Protein AF-A0A2X3K2P1-F1 (afdb_monomer_lite)

Foldseek 3Di:
DDEDDDPDLVVVVPPPDDQAADEDEDADDDPVCLQPDQDDPQLVVVLLVSVVVVLVVCVVSVNDSQSYEYEPHQQRSDDLVSNVSCLVCVLVVCVSVHAYEYEDELDPNQCVVVVDHSVPSHVVLLVSLLSNVLSPHAEYEYPPQVSNVVSVVVLCVVLVPDPHSHDDDDDDHDDDDDHHYD

InterPro domains:
  IPR000489 Pterin-binding domain [PF00809] (19-143)
  IPR000489 Pterin-binding domain [PS50972] (1-153)
  IPR006390 Dihydropteroate synthase domain [TIGR01496] (15-157)
  IPR011005 Dihydropteroate synthase-like superfamily [G3DSA:3.20.20.20] (2-168)
  IPR011005 Dihydropteroate synthase-like superfamily [SSF51717] (17-160)
  IPR045031 Dihydropteroate synthase-like [PTHR20941] (20-159)

Secondary structure (DSSP, 8-state):
---SSPP-HHHHHHT------EEEE--SS-TTTTTS----SSHHHHHHHHHHHHHHHHHHHT--GGGEEEE--TTSS--HHHHHHHHHTGGGGGGG-S-BEE--TT-HHHHHHHT--GGG-HHHHHHHHHHHHHTT-SEE--S-HHHHHHHHHHHHHHHHTSSSSSSSS----------EE-

Radius of gyration: 16.68 Å; chains: 1; bounding box: 38×37×48 Å

Sequence (182 aa):
MISAPFPNLALWRRLQKPVLPVCLMHMQGNPKTMQEAPKYDDVFAEVNRYFIEQIARCEQAGIAKEKLLLDPGFGFGKNLSHNYSLLARLAEFHHFNLPLLVGMSRKSMIGQLLNVVPSERLSGSLACAVIAAMQGAHIIRVHDVKETVEAMRVVEATLSAKENKRYGVIVNISVPMGFVVV

Organism: Escherichia coli (NCBI:txid562)

Structure (mmCIF, N/CA/C/O backbone):
data_AF-A0A2X3K2P1-F1
#
_entry.id   AF-A0A2X3K2P1-F1
#
loop_
_atom_site.group_PDB
_atom_site.id
_atom_site.type_symbol
_atom_site.label_atom_id
_atom_site.label_alt_id
_atom_site.label_comp_id
_atom_site.label_asym_id
_atom_site.label_entity_id
_atom_site.label_seq_id
_atom_site.pdbx_PDB_ins_code
_atom_site.Cartn_x
_atom_site.Cartn_y
_atom_site.Cartn_z
_atom_site.occupancy
_atom_site.B_iso_or_equiv
_atom_site.auth_seq_id
_atom_site.auth_comp_id
_atom_site.auth_asym_id
_atom_site.auth_atom_id
_atom_site.pdbx_PDB_model_num
ATOM 1 N N . MET A 1 1 ? 6.770 5.992 13.695 1.00 41.97 1 MET A N 1
ATOM 2 C CA . MET A 1 1 ? 5.851 4.877 13.383 1.00 41.97 1 MET A CA 1
ATOM 3 C C . MET A 1 1 ? 6.594 3.577 13.653 1.00 41.97 1 MET A C 1
ATOM 5 O O . MET A 1 1 ? 7.683 3.419 13.121 1.00 41.97 1 MET A O 1
ATOM 9 N N . ILE A 1 2 ? 6.103 2.713 14.544 1.00 37.66 2 ILE A N 1
ATOM 10 C CA . ILE A 1 2 ? 6.775 1.436 14.847 1.00 37.66 2 ILE A CA 1
ATOM 11 C C . ILE A 1 2 ? 6.279 0.396 13.829 1.00 37.66 2 ILE A C 1
ATOM 13 O O . ILE A 1 2 ? 5.095 0.083 13.833 1.00 37.66 2 ILE A O 1
ATOM 17 N N . SER A 1 3 ? 7.161 -0.095 12.950 1.00 39.09 3 SER A N 1
ATOM 18 C CA . SER A 1 3 ? 6.886 -1.157 11.964 1.00 39.09 3 SER A CA 1
ATOM 19 C C . SER A 1 3 ? 7.713 -2.408 12.297 1.00 39.09 3 SER A C 1
ATOM 21 O O . SER A 1 3 ? 8.842 -2.560 11.831 1.00 39.09 3 SER A O 1
ATOM 23 N N . ALA A 1 4 ? 7.204 -3.281 13.160 1.00 39.50 4 ALA A N 1
ATOM 24 C CA . ALA A 1 4 ? 7.829 -4.562 13.506 1.00 39.50 4 ALA A CA 1
ATOM 25 C C . ALA A 1 4 ? 6.761 -5.502 14.095 1.00 39.50 4 ALA A C 1
ATOM 27 O O . ALA A 1 4 ? 5.757 -4.991 14.601 1.00 39.50 4 ALA A O 1
ATOM 28 N N . PRO A 1 5 ? 6.942 -6.841 14.073 1.00 45.19 5 PRO A N 1
ATOM 29 C CA . PRO A 1 5 ? 6.095 -7.725 14.870 1.00 45.19 5 PRO A CA 1
ATOM 30 C C . PRO A 1 5 ? 6.120 -7.223 16.318 1.00 45.19 5 PRO A C 1
ATOM 32 O O . PRO A 1 5 ? 7.192 -7.071 16.907 1.00 45.19 5 PRO A O 1
ATOM 35 N N . PHE A 1 6 ? 4.946 -6.858 16.838 1.00 48.69 6 PHE A N 1
ATOM 36 C CA . PHE A 1 6 ? 4.807 -6.114 18.090 1.00 48.69 6 PHE A CA 1
ATOM 37 C C . PHE A 1 6 ? 5.612 -6.765 19.226 1.00 48.69 6 PHE A C 1
ATOM 39 O O . PHE A 1 6 ? 5.327 -7.918 19.572 1.00 48.69 6 PHE A O 1
ATOM 46 N N . PRO A 1 7 ? 6.589 -6.066 19.839 1.00 50.06 7 PRO A N 1
ATOM 47 C CA . PRO A 1 7 ? 7.262 -6.590 21.013 1.00 50.06 7 PRO A CA 1
ATOM 48 C C . PRO A 1 7 ? 6.284 -6.620 22.195 1.00 50.06 7 PRO A C 1
ATOM 50 O O . PRO A 1 7 ? 5.367 -5.805 22.287 1.00 50.06 7 PRO A O 1
ATOM 53 N N . ASN A 1 8 ? 6.490 -7.611 23.064 1.00 54.25 8 ASN A N 1
ATOM 54 C CA . ASN A 1 8 ? 5.718 -7.977 24.255 1.00 54.25 8 ASN A CA 1
ATOM 55 C C . ASN A 1 8 ? 4.743 -6.890 24.778 1.00 54.25 8 ASN A C 1
ATOM 57 O O . ASN A 1 8 ? 5.155 -5.927 25.427 1.00 54.25 8 ASN A O 1
ATOM 61 N N . LEU A 1 9 ? 3.439 -7.085 24.534 1.00 58.69 9 LEU A N 1
ATOM 62 C CA . LEU A 1 9 ? 2.332 -6.178 24.896 1.00 58.69 9 LEU A CA 1
ATOM 63 C C . LEU A 1 9 ? 2.293 -5.820 26.396 1.00 58.69 9 LEU A C 1
ATOM 65 O O . LEU A 1 9 ? 1.789 -4.759 26.769 1.00 58.69 9 LEU A O 1
ATOM 69 N N . ALA A 1 10 ? 2.887 -6.659 27.253 1.00 57.19 10 ALA A N 1
ATOM 70 C CA . ALA A 1 10 ? 3.042 -6.390 28.681 1.00 57.19 10 ALA A CA 1
ATOM 71 C C . ALA A 1 10 ? 3.912 -5.151 28.975 1.00 57.19 10 ALA A C 1
ATOM 73 O O . ALA A 1 10 ? 3.689 -4.462 29.971 1.00 57.19 10 ALA A O 1
ATOM 74 N N . LEU A 1 11 ? 4.881 -4.836 28.108 1.00 55.75 11 LEU A N 1
ATOM 75 C CA . LEU A 1 11 ? 5.758 -3.674 28.269 1.00 55.75 11 LEU A CA 1
ATOM 76 C C . LEU A 1 11 ? 5.007 -2.358 28.008 1.00 55.75 11 LEU A C 1
ATOM 78 O O . LEU A 1 11 ? 5.268 -1.358 28.671 1.00 55.75 11 LEU A O 1
ATOM 82 N N . TRP A 1 12 ? 4.040 -2.363 27.084 1.00 56.75 12 TRP A N 1
ATOM 83 C CA . TRP A 1 12 ? 3.282 -1.166 26.701 1.00 56.75 12 TRP A CA 1
ATOM 84 C C . TRP A 1 12 ? 2.353 -0.697 27.827 1.00 56.75 12 TRP A C 1
ATOM 86 O O . TRP A 1 12 ? 2.354 0.484 28.172 1.00 56.75 12 TRP A O 1
ATOM 96 N N . ARG A 1 13 ? 1.644 -1.628 28.485 1.00 57.25 13 ARG A N 1
ATOM 97 C CA . ARG A 1 13 ? 0.794 -1.320 29.655 1.00 57.25 13 ARG A CA 1
ATOM 98 C C . ARG A 1 13 ? 1.567 -0.662 30.803 1.00 57.25 13 ARG A C 1
ATOM 100 O O . ARG A 1 13 ? 0.999 0.141 31.534 1.00 57.25 13 ARG A O 1
ATOM 107 N N . ARG A 1 14 ? 2.857 -0.979 30.961 1.00 54.69 14 ARG A N 1
ATOM 108 C CA . ARG A 1 14 ? 3.691 -0.488 32.070 1.00 54.69 14 ARG A CA 1
ATOM 109 C C . ARG A 1 14 ? 4.164 0.957 31.923 1.00 54.69 14 ARG A C 1
ATOM 111 O O . ARG A 1 14 ? 4.520 1.557 32.928 1.00 54.69 14 ARG A O 1
ATOM 118 N N . LEU A 1 15 ? 4.206 1.511 30.711 1.00 52.97 15 LEU A N 1
ATOM 119 C CA . LEU A 1 15 ? 4.928 2.765 30.464 1.00 52.97 15 LEU A CA 1
ATOM 120 C C . LEU A 1 15 ? 4.073 4.041 30.553 1.00 52.97 15 LEU A C 1
ATOM 122 O O . LEU A 1 15 ? 4.652 5.114 30.428 1.00 52.97 15 LEU A O 1
ATOM 126 N N . GLN A 1 16 ? 2.745 3.959 30.748 1.00 51.09 16 GLN A N 1
ATOM 127 C CA . GLN A 1 16 ? 1.824 5.120 30.837 1.00 51.09 16 GLN A CA 1
ATOM 128 C C . GLN A 1 16 ? 2.063 6.212 29.764 1.00 51.09 16 GLN A C 1
ATOM 130 O O . GLN A 1 16 ? 1.793 7.393 29.973 1.00 51.09 16 GLN A O 1
ATOM 135 N N . LYS A 1 17 ? 2.592 5.835 28.593 1.00 55.91 17 LYS A N 1
ATOM 136 C CA . LYS A 1 17 ? 2.887 6.776 27.510 1.00 55.91 17 LYS A CA 1
ATOM 137 C C . LYS A 1 17 ? 1.616 7.094 26.720 1.00 55.91 17 LYS A C 1
ATOM 139 O O . LYS A 1 17 ? 0.740 6.231 26.627 1.00 55.91 17 LYS A O 1
ATOM 144 N N . PRO A 1 18 ? 1.512 8.291 26.106 1.00 59.25 18 PRO A N 1
ATOM 145 C CA . PRO A 1 18 ? 0.438 8.567 25.159 1.00 59.25 18 PRO A CA 1
ATOM 146 C C . PRO A 1 18 ? 0.431 7.470 24.095 1.00 59.25 18 PRO A C 1
ATOM 148 O O . PRO A 1 18 ? 1.464 7.200 23.482 1.00 59.25 18 PRO A O 1
ATOM 151 N N . VAL A 1 19 ? -0.711 6.800 23.915 1.00 66.00 19 VAL A N 1
ATOM 152 C CA . VAL A 1 19 ? -0.827 5.692 22.956 1.00 66.00 19 VAL A CA 1
ATOM 153 C C . VAL A 1 19 ? -0.685 6.275 21.552 1.00 66.00 19 VAL A C 1
ATOM 155 O O . VAL A 1 19 ? -1.614 6.912 21.048 1.00 66.00 19 VAL A O 1
ATOM 158 N N . LEU A 1 20 ? 0.508 6.103 20.981 1.00 82.88 20 LEU A N 1
ATOM 159 C CA . LEU A 1 20 ? 0.872 6.520 19.631 1.00 82.88 20 LEU A CA 1
ATOM 160 C C . LEU A 1 20 ? 0.134 5.663 18.593 1.00 82.88 20 LEU A C 1
ATOM 162 O O . LEU A 1 20 ? -0.158 4.500 18.881 1.00 82.88 20 LEU A O 1
ATOM 166 N N . PRO A 1 21 ? -0.109 6.187 17.377 1.00 86.31 21 PRO A N 1
ATOM 167 C CA . PRO A 1 21 ? -0.584 5.371 16.271 1.00 86.31 21 PRO A CA 1
ATOM 168 C C . PRO A 1 21 ? 0.376 4.222 15.944 1.00 86.31 21 PRO A C 1
ATOM 170 O O . PRO A 1 21 ? 1.606 4.355 16.008 1.00 86.31 21 PRO A O 1
ATOM 173 N N . VAL A 1 22 ? -0.208 3.095 15.564 1.00 89.62 22 VAL A N 1
ATOM 174 C CA . VAL A 1 22 ? 0.437 1.800 15.391 1.00 89.62 22 VAL A CA 1
ATOM 175 C C . VAL A 1 22 ? 0.214 1.308 13.967 1.00 89.62 22 VAL A C 1
ATOM 177 O O . VAL A 1 22 ? -0.924 1.178 13.540 1.00 89.62 22 VAL A O 1
ATOM 180 N N . CYS A 1 23 ? 1.286 0.977 13.246 1.00 92.94 23 CYS A N 1
ATOM 181 C CA . CYS A 1 23 ? 1.178 0.361 11.925 1.00 92.94 23 CYS A CA 1
ATOM 182 C C . CYS A 1 23 ? 1.366 -1.157 12.031 1.00 92.94 23 CYS A C 1
ATOM 184 O O . CYS A 1 23 ? 2.434 -1.634 12.423 1.00 92.94 23 CYS A O 1
ATOM 186 N N . LEU A 1 24 ? 0.324 -1.908 11.688 1.00 94.06 24 LEU A N 1
ATOM 187 C CA . LEU A 1 24 ? 0.339 -3.360 11.588 1.00 94.06 24 LEU A CA 1
ATOM 188 C C . LEU A 1 24 ? 0.780 -3.740 10.177 1.00 94.06 24 LEU A C 1
ATOM 190 O O . LEU A 1 24 ? 0.030 -3.571 9.220 1.00 94.06 24 LEU A O 1
ATOM 194 N N . MET A 1 25 ? 2.001 -4.257 10.051 1.00 95.69 25 MET A N 1
ATOM 195 C CA . MET A 1 25 ? 2.551 -4.699 8.770 1.00 95.69 25 MET A CA 1
ATOM 196 C C . MET A 1 25 ? 2.535 -6.224 8.674 1.00 95.69 25 MET A C 1
ATOM 198 O O . MET A 1 25 ? 2.974 -6.901 9.606 1.00 95.69 25 MET A O 1
ATOM 202 N N . HIS A 1 26 ? 2.068 -6.771 7.552 1.00 94.25 26 HIS A N 1
ATOM 203 C CA . HIS A 1 26 ? 2.158 -8.206 7.282 1.00 94.25 26 HIS A CA 1
ATOM 204 C C . HIS A 1 26 ? 3.551 -8.609 6.779 1.00 94.25 26 HIS A C 1
ATOM 206 O O . HIS A 1 26 ? 4.064 -8.063 5.802 1.00 94.25 26 HIS A O 1
ATOM 212 N N . MET A 1 27 ? 4.111 -9.677 7.343 1.00 91.75 27 MET A N 1
ATOM 213 C CA . MET A 1 27 ? 5.329 -10.330 6.860 1.00 91.75 27 MET A CA 1
ATOM 214 C C . MET A 1 27 ? 5.213 -11.841 7.068 1.00 91.75 27 MET A C 1
ATOM 216 O O . MET A 1 27 ? 4.892 -12.277 8.169 1.00 91.75 27 MET A O 1
ATOM 220 N N . GLN A 1 28 ? 5.495 -12.631 6.030 1.00 84.69 28 GLN A N 1
ATOM 221 C CA . GLN A 1 28 ? 5.630 -14.084 6.166 1.00 84.69 28 GLN A CA 1
ATOM 222 C C . GLN A 1 28 ? 7.085 -14.435 6.474 1.00 84.69 28 GLN A C 1
ATOM 224 O O . GLN A 1 28 ? 7.994 -13.978 5.784 1.00 84.69 28 GLN A O 1
ATOM 229 N N . GLY A 1 29 ? 7.300 -15.261 7.498 1.00 79.44 29 GLY A N 1
ATOM 230 C CA . GLY A 1 29 ? 8.634 -15.645 7.954 1.00 79.44 29 GLY A CA 1
ATOM 231 C C . GLY A 1 29 ? 9.391 -14.500 8.632 1.00 79.44 29 GLY A C 1
ATOM 232 O O . GLY A 1 29 ? 8.804 -13.535 9.122 1.00 79.44 29 GLY A O 1
ATOM 233 N N . ASN A 1 30 ? 10.718 -14.614 8.660 1.00 75.50 30 ASN A N 1
ATOM 234 C CA . ASN A 1 30 ? 11.597 -13.643 9.310 1.00 75.50 30 ASN A CA 1
ATOM 235 C C . ASN A 1 30 ? 12.363 -12.853 8.240 1.00 75.50 30 ASN A C 1
ATOM 237 O O . ASN A 1 30 ? 12.629 -13.409 7.175 1.00 75.50 30 ASN A O 1
ATOM 241 N N . PRO A 1 31 ? 12.832 -11.617 8.507 1.00 74.44 31 PRO A N 1
ATOM 242 C CA . PRO A 1 31 ? 13.524 -10.802 7.501 1.00 74.44 31 PRO A CA 1
ATOM 243 C C . PRO A 1 31 ? 14.708 -11.499 6.814 1.00 74.44 31 PRO A C 1
ATOM 245 O O . PRO A 1 31 ? 15.027 -11.179 5.675 1.00 74.44 31 PRO A O 1
ATOM 248 N N . LYS A 1 32 ? 15.339 -12.460 7.505 1.00 68.69 32 LYS A N 1
ATOM 249 C CA . LYS A 1 32 ? 16.461 -13.254 6.994 1.00 68.69 32 LYS A CA 1
ATOM 250 C C . LYS A 1 32 ? 16.051 -14.348 5.997 1.00 68.69 32 LYS A C 1
ATOM 252 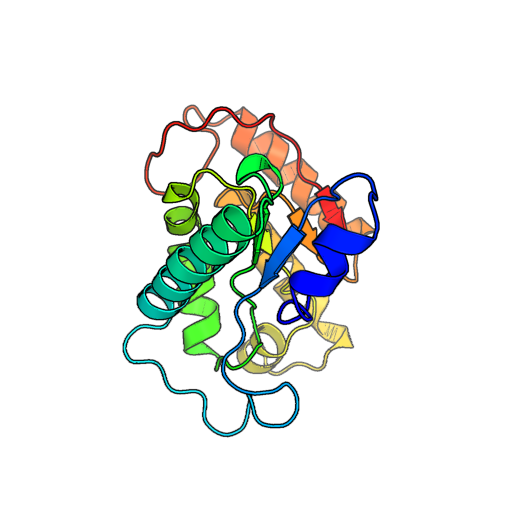O O . LYS A 1 32 ? 16.827 -14.614 5.095 1.00 68.69 32 LYS A O 1
ATOM 257 N N . THR A 1 33 ? 14.871 -14.955 6.147 1.00 74.12 33 THR A N 1
ATOM 258 C CA . THR A 1 33 ? 14.448 -16.155 5.387 1.00 74.12 33 THR A CA 1
ATOM 259 C C . THR A 1 33 ? 13.203 -15.933 4.527 1.00 74.12 33 THR A C 1
ATOM 261 O O . THR A 1 33 ? 12.854 -16.768 3.700 1.00 74.12 33 THR A O 1
ATOM 264 N N . MET A 1 34 ? 12.520 -14.795 4.680 1.00 71.69 34 MET A N 1
ATOM 265 C CA . MET A 1 34 ? 11.217 -14.546 4.053 1.00 71.69 34 MET A CA 1
ATOM 266 C C . MET A 1 34 ? 11.226 -14.635 2.517 1.00 71.69 34 MET A C 1
ATOM 268 O O . MET A 1 34 ? 10.189 -14.884 1.914 1.00 71.69 34 MET A O 1
ATOM 272 N N . GLN A 1 35 ? 12.375 -14.437 1.865 1.00 72.31 35 GLN A N 1
ATOM 273 C CA . GLN A 1 35 ? 12.480 -14.443 0.400 1.00 72.31 35 GLN A CA 1
ATOM 274 C C . GLN A 1 35 ? 12.828 -15.805 -0.211 1.00 72.31 35 GLN A C 1
ATOM 276 O O . GLN A 1 35 ? 12.843 -15.909 -1.433 1.00 72.31 35 GLN A O 1
ATOM 281 N N . GLU A 1 36 ? 13.112 -16.834 0.592 1.00 73.56 36 GLU A N 1
ATOM 282 C CA . GLU A 1 36 ? 13.636 -18.108 0.077 1.00 73.56 36 GLU A CA 1
ATOM 283 C C . GLU A 1 36 ? 12.584 -18.902 -0.712 1.00 73.56 36 GLU A C 1
ATOM 285 O O . GLU A 1 36 ? 12.863 -19.368 -1.814 1.00 73.56 36 GLU A O 1
ATOM 290 N N . ALA A 1 37 ? 11.363 -19.030 -0.186 1.00 73.44 37 ALA A N 1
ATOM 291 C CA . ALA A 1 37 ? 10.257 -19.701 -0.874 1.00 73.44 37 ALA A CA 1
ATOM 292 C C . ALA A 1 37 ? 8.886 -19.285 -0.301 1.00 73.44 37 ALA A C 1
ATOM 294 O O . ALA A 1 37 ? 8.185 -20.123 0.273 1.00 73.44 37 ALA A O 1
ATOM 295 N N . PRO A 1 38 ? 8.480 -18.003 -0.410 1.00 78.00 38 PRO A N 1
ATOM 296 C CA . PRO A 1 38 ? 7.179 -17.574 0.088 1.00 78.00 38 PRO A CA 1
ATOM 297 C C . PRO A 1 38 ? 6.060 -18.270 -0.692 1.00 78.00 38 PRO A C 1
ATOM 299 O O . PRO A 1 38 ? 5.957 -18.123 -1.914 1.00 78.00 38 PRO A O 1
ATOM 302 N N . LYS A 1 39 ? 5.216 -19.016 0.021 1.00 84.56 39 LYS A N 1
ATOM 303 C CA . LYS A 1 39 ? 4.053 -19.719 -0.526 1.00 84.56 39 LYS A CA 1
ATOM 304 C C . LYS A 1 39 ? 2.796 -19.226 0.170 1.00 84.56 39 LYS A C 1
ATOM 306 O O . LYS A 1 39 ? 2.779 -19.134 1.394 1.00 84.56 39 LYS A O 1
ATOM 311 N N . TYR A 1 40 ? 1.792 -18.923 -0.636 1.00 90.25 40 TYR A N 1
ATOM 312 C CA . TYR A 1 40 ? 0.442 -18.596 -0.204 1.00 90.25 40 TYR A CA 1
ATOM 313 C C . TYR A 1 40 ? -0.511 -19.384 -1.093 1.00 90.25 40 TYR A C 1
ATOM 315 O O . TYR A 1 40 ? -0.226 -19.543 -2.283 1.00 90.25 40 TYR A O 1
ATOM 323 N N . ASP A 1 41 ? -1.626 -19.832 -0.532 1.00 88.38 41 ASP A N 1
ATOM 324 C CA . ASP A 1 41 ? -2.724 -20.389 -1.325 1.00 88.38 41 ASP A CA 1
ATOM 325 C C . ASP A 1 41 ? -3.522 -19.238 -1.962 1.00 88.38 41 ASP A C 1
ATOM 327 O O . ASP A 1 41 ? -3.762 -19.217 -3.168 1.00 88.38 41 ASP A O 1
ATOM 331 N N . ASP A 1 42 ? -3.841 -18.218 -1.157 1.00 93.69 42 ASP A N 1
ATOM 332 C CA . ASP A 1 42 ? -4.315 -16.904 -1.600 1.00 93.69 42 ASP A CA 1
ATOM 333 C C . ASP A 1 42 ? -3.680 -15.831 -0.706 1.00 93.69 42 ASP A C 1
ATOM 335 O O . ASP A 1 42 ? -4.063 -15.634 0.452 1.00 93.69 42 ASP A O 1
ATOM 339 N N . VAL A 1 43 ? -2.714 -15.097 -1.269 1.00 95.88 43 VAL A N 1
ATOM 340 C CA . VAL A 1 43 ? -1.979 -14.053 -0.542 1.00 95.88 43 VAL A CA 1
ATOM 341 C C . VAL A 1 43 ? -2.904 -12.991 0.052 1.00 95.88 43 VAL A C 1
ATOM 343 O O . VAL A 1 43 ? -2.635 -12.489 1.141 1.00 95.88 43 VAL A O 1
ATOM 346 N N . PHE A 1 44 ? -3.994 -12.635 -0.628 1.00 96.31 44 PHE A N 1
ATOM 347 C CA . PHE A 1 44 ? -4.914 -11.630 -0.117 1.00 96.31 44 PHE A CA 1
ATOM 348 C C . PHE A 1 44 ? -5.693 -12.180 1.074 1.00 96.31 44 PHE A C 1
ATOM 350 O O . PHE A 1 44 ? -5.754 -11.520 2.110 1.00 96.31 44 PHE A O 1
ATOM 357 N N . ALA A 1 45 ? -6.253 -13.387 0.953 1.00 96.50 45 ALA A N 1
ATOM 358 C CA . ALA A 1 45 ? -7.033 -14.005 2.023 1.00 96.50 45 ALA A CA 1
ATOM 359 C C . ALA A 1 45 ? -6.194 -14.200 3.296 1.00 96.50 45 ALA A C 1
ATOM 361 O O . ALA A 1 45 ? -6.662 -13.932 4.405 1.00 96.50 45 ALA A O 1
ATOM 362 N N . GLU A 1 46 ? -4.934 -14.601 3.141 1.00 96.88 46 GLU A N 1
ATOM 363 C CA . GLU A 1 46 ? -4.008 -14.787 4.257 1.00 96.88 46 GLU A CA 1
ATOM 364 C C . GLU A 1 46 ? -3.601 -13.462 4.913 1.00 96.88 46 GLU A C 1
ATOM 366 O O . GLU A 1 46 ? -3.666 -13.345 6.139 1.00 96.88 46 GLU A O 1
ATOM 371 N N . VAL A 1 47 ? -3.266 -12.434 4.123 1.00 97.06 47 VAL A N 1
ATOM 372 C CA . VAL A 1 47 ? -2.973 -11.085 4.644 1.00 97.06 47 VAL A CA 1
ATOM 373 C C . VAL A 1 47 ? -4.201 -10.491 5.344 1.00 97.06 47 VAL A C 1
ATOM 375 O O . VAL A 1 47 ? -4.082 -9.882 6.408 1.00 97.06 47 VAL A O 1
ATOM 378 N N . ASN A 1 48 ? -5.394 -10.708 4.791 1.00 97.38 48 ASN A N 1
ATOM 379 C CA . ASN A 1 48 ? -6.654 -10.281 5.385 1.00 97.38 48 ASN A CA 1
ATOM 380 C C . ASN A 1 48 ? -6.906 -10.953 6.744 1.00 97.38 48 ASN A C 1
ATOM 382 O O . ASN A 1 48 ? -7.214 -10.273 7.723 1.00 97.38 48 ASN A O 1
ATOM 386 N N . ARG A 1 49 ? -6.724 -12.277 6.827 1.00 96.94 49 ARG A N 1
ATOM 387 C CA . ARG A 1 49 ? -6.845 -13.035 8.081 1.00 96.94 49 ARG A CA 1
ATOM 388 C C . ARG A 1 49 ? -5.838 -12.561 9.128 1.00 96.94 49 ARG A C 1
ATOM 390 O O . ARG A 1 49 ? -6.219 -12.333 10.273 1.00 96.94 49 ARG A O 1
ATOM 397 N N . TYR A 1 50 ? -4.593 -12.317 8.725 1.00 96.62 50 TYR A N 1
ATOM 398 C CA . TYR A 1 50 ? -3.576 -11.750 9.609 1.00 96.62 50 TYR A CA 1
ATOM 399 C C . TYR A 1 50 ? -4.016 -10.414 10.220 1.00 96.62 50 TYR A C 1
ATOM 401 O O . TYR A 1 50 ? -3.861 -10.213 11.425 1.00 96.62 50 TYR A O 1
ATOM 409 N N . PHE A 1 51 ? -4.593 -9.501 9.430 1.00 97.50 51 PHE A N 1
ATOM 410 C CA . PHE A 1 51 ? -5.076 -8.229 9.971 1.00 97.50 51 PHE A CA 1
ATOM 411 C C . PHE A 1 51 ? -6.216 -8.408 10.971 1.00 97.50 51 PHE A C 1
ATOM 413 O O . PHE A 1 51 ? -6.183 -7.756 12.012 1.00 97.50 51 PHE A O 1
ATOM 420 N N . ILE A 1 52 ? -7.165 -9.315 10.716 1.00 97.50 52 ILE A N 1
ATOM 421 C CA . ILE A 1 52 ? -8.232 -9.644 11.678 1.00 97.50 52 ILE A CA 1
ATOM 422 C C . ILE A 1 52 ? -7.622 -10.059 13.026 1.00 97.50 52 ILE A C 1
ATOM 424 O O . ILE A 1 52 ? -7.979 -9.511 14.070 1.00 97.50 52 ILE A O 1
ATOM 428 N N . GLU A 1 53 ? -6.656 -10.977 13.002 1.00 95.81 53 GLU A N 1
ATOM 429 C CA . GLU A 1 53 ? -5.998 -11.491 14.207 1.00 95.81 53 GLU A CA 1
ATOM 430 C C . GLU A 1 53 ? -5.189 -10.414 14.945 1.00 95.81 53 GLU A C 1
ATOM 432 O O . GLU A 1 53 ? -5.264 -10.305 16.171 1.00 95.81 53 GLU A O 1
ATOM 437 N N . GLN A 1 54 ? -4.419 -9.592 14.221 1.00 93.56 54 GLN A N 1
ATOM 438 C CA . GLN A 1 54 ? -3.588 -8.562 14.850 1.00 93.56 54 GLN A CA 1
ATOM 439 C C . GLN A 1 54 ? -4.408 -7.393 15.401 1.00 93.56 54 GLN A C 1
ATOM 441 O O . GLN A 1 54 ? -4.062 -6.877 16.464 1.00 93.56 54 GLN A O 1
ATOM 446 N N . ILE A 1 55 ? -5.497 -6.998 14.733 1.00 94.69 55 ILE A N 1
ATOM 447 C CA . ILE A 1 55 ? -6.422 -5.983 15.255 1.00 94.69 55 ILE A CA 1
ATOM 448 C C . ILE A 1 55 ? -7.006 -6.467 16.586 1.00 94.69 55 ILE A C 1
ATOM 450 O O . ILE A 1 55 ? -6.853 -5.777 17.593 1.00 94.69 55 ILE A O 1
ATOM 454 N N . ALA A 1 56 ? -7.557 -7.686 16.624 1.00 93.75 56 ALA A N 1
ATOM 455 C CA . ALA A 1 56 ? -8.126 -8.259 17.845 1.00 93.75 56 ALA A CA 1
ATOM 456 C C . ALA A 1 56 ? -7.090 -8.351 18.979 1.00 93.75 56 ALA A C 1
ATOM 458 O O . ALA A 1 56 ? -7.375 -8.029 20.134 1.00 93.75 56 ALA A O 1
ATOM 459 N N . ARG A 1 57 ? -5.849 -8.735 18.656 1.00 88.88 57 ARG A N 1
ATOM 460 C CA . ARG A 1 57 ? -4.741 -8.780 19.619 1.00 88.88 57 ARG A CA 1
ATOM 461 C C . ARG A 1 57 ? -4.403 -7.398 20.193 1.00 88.88 57 ARG A C 1
ATOM 463 O O . ARG A 1 57 ? -4.118 -7.286 21.386 1.00 88.88 57 ARG A O 1
ATOM 470 N N . CYS A 1 58 ? -4.408 -6.354 19.366 1.00 88.38 58 CYS A N 1
ATOM 471 C CA . CYS A 1 58 ? -4.184 -4.976 19.802 1.00 88.38 58 CYS A CA 1
ATOM 472 C C . CYS A 1 58 ? -5.318 -4.469 20.702 1.00 88.38 58 CYS A C 1
ATOM 474 O O . CYS A 1 58 ? -5.040 -3.897 21.759 1.00 88.38 58 CYS A O 1
ATOM 476 N N . GLU A 1 59 ? -6.572 -4.738 20.338 1.00 90.06 59 GLU A N 1
ATOM 477 C CA . GLU A 1 59 ? -7.746 -4.365 21.136 1.00 90.06 59 GLU A CA 1
ATOM 478 C C . GLU A 1 59 ? -7.721 -5.036 22.516 1.00 90.06 59 GLU A C 1
ATOM 480 O O . GLU A 1 59 ? -7.853 -4.358 23.536 1.00 90.06 59 GLU A O 1
ATOM 485 N N . GLN A 1 60 ? -7.420 -6.339 22.583 1.00 87.44 60 GLN A N 1
ATOM 486 C CA . GLN A 1 60 ? -7.259 -7.076 23.848 1.00 87.44 60 GLN A CA 1
ATOM 487 C C . GLN A 1 60 ? -6.141 -6.505 24.738 1.00 87.44 60 GLN A C 1
ATOM 489 O O . GLN A 1 60 ? -6.194 -6.583 25.970 1.00 87.44 60 GLN A O 1
ATOM 494 N N . ALA A 1 61 ? -5.122 -5.893 24.134 1.00 84.44 61 ALA A N 1
ATOM 495 C CA . ALA A 1 61 ? -4.052 -5.226 24.865 1.00 84.44 61 ALA A CA 1
ATOM 496 C C . ALA A 1 61 ? -4.430 -3.825 25.376 1.00 84.44 61 ALA A C 1
ATOM 498 O O . ALA A 1 61 ? -3.709 -3.285 26.221 1.00 84.44 61 ALA A O 1
ATOM 499 N N . GLY A 1 62 ? -5.558 -3.266 24.926 1.00 86.50 62 GLY A N 1
ATOM 500 C CA . GLY A 1 62 ? -6.026 -1.917 25.251 1.00 86.50 62 GLY A CA 1
ATOM 501 C C . GLY A 1 62 ? -5.629 -0.848 24.227 1.00 86.50 62 GLY A C 1
ATOM 502 O O . GLY A 1 62 ? -5.685 0.341 24.537 1.00 86.50 62 GLY A O 1
ATOM 503 N N . ILE A 1 63 ? -5.198 -1.239 23.023 1.00 87.06 63 ILE A N 1
ATOM 504 C CA . ILE A 1 63 ? -4.941 -0.305 21.921 1.00 87.06 63 ILE A CA 1
ATOM 505 C C . ILE A 1 63 ? -6.243 -0.141 21.137 1.00 87.06 63 ILE A C 1
ATOM 507 O O . ILE A 1 63 ? -6.723 -1.089 20.524 1.00 87.06 63 ILE A O 1
ATOM 511 N N . ALA A 1 64 ? -6.803 1.068 21.159 1.00 89.75 64 ALA A N 1
ATOM 512 C CA . ALA A 1 64 ? -8.028 1.389 20.433 1.00 89.75 64 ALA A CA 1
ATOM 513 C C . ALA A 1 64 ? -7.840 1.222 18.914 1.00 89.75 64 ALA A C 1
ATOM 515 O O . ALA A 1 64 ? -6.799 1.617 18.374 1.00 89.75 64 ALA A O 1
ATOM 516 N N . LYS A 1 65 ? -8.842 0.659 18.228 1.00 91.38 65 LYS A N 1
ATOM 517 C CA . LYS A 1 65 ? -8.796 0.343 16.793 1.00 91.38 65 LYS A CA 1
ATOM 518 C C . LYS A 1 65 ? -8.473 1.568 15.936 1.00 91.38 65 LYS A C 1
ATOM 520 O O . LYS A 1 65 ? -7.708 1.467 14.986 1.00 91.38 65 LYS A O 1
ATOM 525 N N . GLU A 1 66 ? -8.955 2.743 16.321 1.00 91.81 66 GLU A N 1
ATOM 526 C CA . GLU A 1 66 ? -8.760 4.020 15.618 1.00 91.81 66 GLU A CA 1
ATOM 527 C C . GLU A 1 66 ? -7.292 4.475 15.605 1.00 91.81 66 GLU A C 1
ATOM 529 O O . GLU A 1 66 ? -6.919 5.377 14.857 1.00 91.81 66 GLU A O 1
ATOM 534 N N . LYS A 1 67 ? -6.440 3.861 16.435 1.00 89.88 67 LYS A N 1
ATOM 535 C CA . LYS A 1 67 ? -4.994 4.111 16.466 1.00 89.88 67 LYS A CA 1
ATOM 536 C C . LYS A 1 67 ? -4.215 3.179 15.547 1.00 89.88 67 LYS A C 1
ATOM 538 O O . LYS A 1 67 ? -2.993 3.298 15.487 1.00 89.88 67 LYS A O 1
ATOM 543 N N . LEU A 1 68 ? -4.880 2.252 14.865 1.00 92.00 68 LEU A N 1
ATOM 544 C CA . LEU A 1 68 ? -4.243 1.268 14.003 1.00 92.00 68 LEU A CA 1
ATOM 545 C C . LEU A 1 68 ? -4.194 1.756 12.550 1.00 92.00 68 LEU A C 1
ATOM 547 O O . LEU A 1 68 ? -5.105 2.410 12.055 1.00 92.00 68 LEU A O 1
ATOM 551 N N . LEU A 1 69 ? -3.118 1.398 11.861 1.00 95.25 69 LEU A N 1
ATOM 552 C CA . LEU A 1 69 ? -2.940 1.508 10.418 1.00 95.25 69 LEU A CA 1
ATOM 553 C C . LEU A 1 69 ? -2.549 0.132 9.886 1.00 95.25 69 LEU A C 1
ATOM 555 O O . LEU A 1 69 ? -1.918 -0.642 10.608 1.00 95.25 69 LEU A O 1
ATOM 559 N N . LEU A 1 70 ? -2.881 -0.162 8.633 1.00 96.94 70 LEU A N 1
ATOM 560 C CA . LEU A 1 70 ? -2.580 -1.451 8.007 1.00 96.94 70 LEU A CA 1
ATOM 561 C C . LEU A 1 70 ? -1.580 -1.280 6.860 1.00 96.94 70 LEU A C 1
ATOM 563 O O . LEU A 1 70 ? -1.761 -0.411 6.008 1.00 96.94 70 LEU A O 1
ATOM 567 N N . ASP A 1 71 ? -0.557 -2.133 6.817 1.00 97.50 71 ASP A N 1
ATOM 568 C CA . ASP A 1 71 ? 0.406 -2.235 5.714 1.00 97.50 71 ASP A CA 1
ATOM 569 C C . ASP A 1 71 ? 0.471 -3.688 5.198 1.00 97.50 71 ASP A C 1
ATOM 571 O O . ASP A 1 71 ? 0.931 -4.584 5.918 1.00 97.50 71 ASP A O 1
ATOM 575 N N . PRO A 1 72 ? 0.033 -3.967 3.952 1.00 96.50 72 PRO A N 1
ATOM 576 C CA . PRO A 1 72 ? 0.093 -5.309 3.355 1.00 96.50 72 PRO A CA 1
ATOM 577 C C . PRO A 1 72 ? 1.511 -5.896 3.246 1.00 96.50 72 PRO A C 1
ATOM 579 O O . PRO A 1 72 ? 1.681 -7.088 2.971 1.00 96.50 72 PRO A O 1
ATOM 582 N N . GLY A 1 73 ? 2.547 -5.079 3.441 1.00 95.12 73 GLY A N 1
ATOM 583 C CA . GLY A 1 73 ? 3.936 -5.504 3.513 1.00 95.12 73 GLY A CA 1
ATOM 584 C C . GLY A 1 73 ? 4.465 -5.977 2.165 1.00 95.12 73 GLY A C 1
ATOM 585 O O . GLY A 1 73 ? 4.923 -7.117 2.030 1.00 95.12 73 GLY A O 1
ATOM 586 N N . PHE A 1 74 ? 4.406 -5.114 1.150 1.00 95.50 74 PHE A N 1
ATOM 587 C CA . PHE A 1 74 ? 4.982 -5.391 -0.170 1.00 95.50 74 PHE A CA 1
ATOM 588 C C . PHE A 1 74 ? 6.459 -5.783 -0.050 1.00 95.50 74 PHE A C 1
ATOM 590 O O . PHE A 1 74 ? 7.228 -5.124 0.644 1.00 95.50 74 PHE A O 1
ATOM 597 N N . GLY A 1 75 ? 6.882 -6.856 -0.708 1.00 89.69 75 GLY A N 1
ATOM 598 C CA . GLY A 1 75 ? 8.256 -7.351 -0.646 1.00 89.69 75 GLY A CA 1
ATOM 599 C C . GLY A 1 75 ? 8.670 -7.947 0.705 1.00 89.69 75 GLY A C 1
ATOM 600 O O . GLY A 1 75 ? 9.855 -8.198 0.887 1.00 89.69 75 GLY A O 1
ATOM 601 N N . PHE A 1 76 ? 7.744 -8.194 1.639 1.00 89.69 76 PHE A N 1
ATOM 602 C CA . PHE A 1 76 ? 8.014 -8.907 2.893 1.00 89.69 76 PHE A CA 1
ATOM 603 C C . PHE A 1 76 ? 7.412 -10.310 2.847 1.00 89.69 76 PHE A C 1
ATOM 605 O O . PHE A 1 76 ? 6.228 -10.508 3.143 1.00 89.69 76 PHE A O 1
ATOM 612 N N . GLY A 1 77 ? 8.238 -11.268 2.424 1.00 88.50 77 GLY A N 1
ATOM 613 C CA . GLY A 1 77 ? 7.835 -12.656 2.231 1.00 88.50 77 GLY A CA 1
ATOM 614 C C . GLY A 1 77 ? 6.847 -12.836 1.092 1.00 88.50 77 GLY A C 1
ATOM 615 O O . GLY A 1 77 ? 5.820 -13.467 1.283 1.00 88.50 77 GLY A O 1
ATOM 616 N N . LYS A 1 78 ? 7.091 -12.199 -0.059 1.00 93.44 78 LYS A N 1
ATOM 617 C CA . LYS A 1 78 ? 6.179 -12.183 -1.214 1.00 93.44 78 LYS A CA 1
ATOM 618 C C . LYS A 1 78 ? 6.975 -12.144 -2.512 1.00 93.44 78 LYS A C 1
ATOM 620 O O . LYS A 1 78 ? 7.829 -11.271 -2.667 1.00 93.44 78 LYS A O 1
ATOM 625 N N . ASN A 1 79 ? 6.655 -13.044 -3.439 1.00 93.00 79 ASN A N 1
ATOM 626 C CA . ASN A 1 79 ? 7.221 -13.053 -4.788 1.00 93.00 79 ASN A CA 1
ATOM 627 C C . ASN A 1 79 ? 6.566 -11.972 -5.678 1.00 93.00 79 ASN A C 1
ATOM 629 O O . ASN A 1 79 ? 5.714 -11.199 -5.229 1.00 93.00 79 ASN A O 1
ATOM 633 N N . LEU A 1 80 ? 6.967 -11.907 -6.949 1.00 94.38 80 LEU A N 1
ATOM 634 C CA . LEU A 1 80 ? 6.475 -10.904 -7.893 1.00 94.38 80 LEU A CA 1
ATOM 635 C C . LEU A 1 80 ? 4.945 -10.930 -8.049 1.00 94.38 80 LEU A C 1
ATOM 637 O O . LEU A 1 80 ? 4.308 -9.888 -7.891 1.00 94.38 80 LEU A O 1
ATOM 641 N N . SER A 1 81 ? 4.354 -12.104 -8.299 1.00 95.19 81 SER A N 1
ATOM 642 C CA . SER A 1 81 ? 2.907 -12.238 -8.506 1.00 95.19 81 SER A CA 1
ATOM 643 C C . SER A 1 81 ? 2.127 -11.854 -7.253 1.00 95.19 81 SER A C 1
ATOM 645 O O . SER A 1 81 ? 1.209 -11.047 -7.342 1.00 95.19 81 SER A O 1
ATOM 647 N N . HIS A 1 82 ? 2.554 -12.312 -6.073 1.00 96.81 82 HIS A N 1
ATOM 648 C CA . HIS A 1 82 ? 1.918 -11.980 -4.797 1.00 96.81 82 HIS A CA 1
ATOM 649 C C . HIS A 1 82 ? 1.859 -10.466 -4.552 1.00 96.81 82 HIS A C 1
ATOM 651 O O . HIS A 1 82 ? 0.841 -9.943 -4.100 1.00 96.81 82 HIS A O 1
ATOM 657 N N . ASN A 1 83 ? 2.942 -9.743 -4.862 1.00 97.12 83 ASN A N 1
ATOM 658 C CA . ASN A 1 83 ? 2.979 -8.292 -4.692 1.00 97.12 83 ASN A CA 1
ATOM 659 C C . ASN A 1 83 ? 1.982 -7.581 -5.615 1.00 97.12 83 ASN A C 1
ATOM 661 O O . ASN A 1 83 ? 1.262 -6.695 -5.161 1.00 97.12 83 ASN A O 1
ATOM 665 N N . TYR A 1 84 ? 1.901 -7.972 -6.887 1.00 97.94 84 TYR A N 1
ATOM 666 C CA . TYR A 1 84 ? 0.952 -7.352 -7.813 1.00 97.94 84 TYR A CA 1
ATOM 667 C C . TYR A 1 84 ? -0.498 -7.766 -7.545 1.00 97.94 84 TYR A C 1
ATOM 669 O O . TYR A 1 84 ? -1.380 -6.920 -7.668 1.00 97.94 84 TYR A O 1
ATOM 677 N N . SER A 1 85 ? -0.754 -8.995 -7.082 1.00 97.38 85 SER A N 1
ATOM 678 C CA . SER A 1 85 ? -2.081 -9.416 -6.613 1.00 97.38 85 SER A CA 1
ATOM 679 C C . SER A 1 85 ? -2.575 -8.549 -5.453 1.00 97.38 85 SER A C 1
ATOM 681 O O . SER A 1 85 ? -3.721 -8.110 -5.464 1.00 97.38 85 SER A O 1
ATOM 683 N N . LEU A 1 86 ? -1.710 -8.236 -4.482 1.00 97.75 86 LEU A N 1
ATOM 684 C CA . LEU A 1 86 ? -2.067 -7.339 -3.379 1.00 97.75 86 LEU A CA 1
ATOM 685 C C . LEU A 1 86 ? -2.281 -5.898 -3.830 1.00 97.75 86 LEU A C 1
ATOM 687 O O . LEU A 1 86 ? -3.182 -5.239 -3.322 1.00 97.75 86 LEU A O 1
ATOM 691 N N . LEU A 1 87 ? -1.472 -5.400 -4.770 1.00 98.00 87 LEU A N 1
ATOM 692 C CA . LEU A 1 87 ? -1.658 -4.052 -5.304 1.00 98.00 87 LEU A CA 1
ATOM 693 C C . LEU A 1 87 ? -2.965 -3.947 -6.096 1.00 98.00 87 LEU A C 1
ATOM 695 O O . LEU A 1 87 ? -3.651 -2.940 -5.979 1.00 98.00 87 LEU A O 1
ATOM 699 N N . ALA A 1 88 ? -3.327 -4.972 -6.868 1.00 97.75 88 ALA A N 1
ATOM 700 C CA . ALA A 1 88 ? -4.566 -5.005 -7.644 1.00 97.75 88 ALA A CA 1
ATOM 701 C C . ALA A 1 88 ? -5.826 -5.051 -6.763 1.00 97.75 88 ALA A C 1
ATOM 703 O O . ALA A 1 88 ? -6.870 -4.542 -7.158 1.00 97.75 88 ALA A O 1
ATOM 704 N N . ARG A 1 89 ? -5.715 -5.650 -5.573 1.00 97.62 89 ARG A N 1
ATOM 705 C CA . ARG A 1 89 ? -6.807 -5.836 -4.607 1.00 97.62 89 ARG A CA 1
ATOM 706 C C . ARG A 1 89 ? -6.709 -4.893 -3.404 1.00 97.62 89 ARG A C 1
ATOM 708 O O . ARG A 1 89 ? -7.364 -5.109 -2.388 1.00 97.62 89 ARG A O 1
ATOM 715 N N . LEU A 1 90 ? -5.889 -3.842 -3.485 1.00 97.31 90 LEU A N 1
ATOM 716 C CA . LEU A 1 90 ? -5.587 -2.979 -2.340 1.00 97.31 90 LEU A CA 1
ATOM 717 C C . LEU A 1 90 ? -6.845 -2.289 -1.796 1.00 97.31 90 LEU A C 1
ATOM 719 O O . LEU A 1 90 ? -7.003 -2.174 -0.581 1.00 97.31 90 LEU A O 1
ATOM 723 N N . ALA A 1 91 ? -7.751 -1.873 -2.685 1.00 96.19 91 ALA A N 1
ATOM 724 C CA . ALA A 1 91 ? -9.009 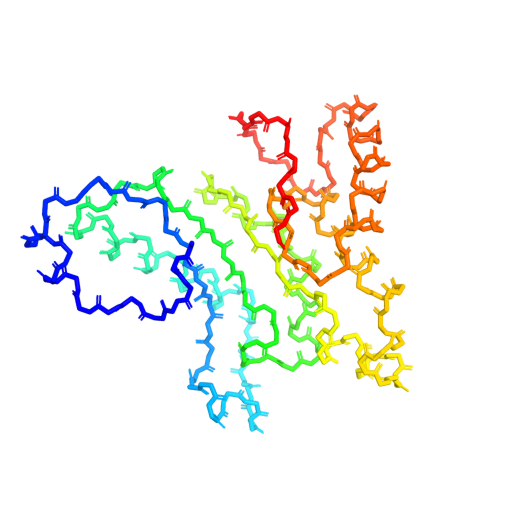-1.234 -2.306 1.00 96.19 91 ALA A CA 1
ATOM 725 C C . ALA A 1 91 ? -9.913 -2.130 -1.437 1.00 96.19 91 ALA A C 1
ATOM 727 O O . ALA A 1 91 ? -10.710 -1.616 -0.654 1.00 96.19 91 ALA A O 1
ATOM 728 N N . GLU A 1 92 ? -9.792 -3.457 -1.530 1.00 97.12 92 GLU A N 1
ATOM 729 C CA . GLU A 1 92 ? -10.611 -4.369 -0.729 1.00 97.12 92 GLU A CA 1
ATOM 730 C C . GLU A 1 92 ? -10.285 -4.247 0.769 1.00 97.12 92 GLU A C 1
ATOM 732 O O . GLU A 1 92 ? -11.194 -4.338 1.588 1.00 97.12 92 GLU A O 1
ATOM 737 N N . PHE A 1 93 ? -9.043 -3.922 1.158 1.00 97.12 93 PHE A N 1
ATOM 738 C CA . PHE A 1 93 ? -8.663 -3.744 2.571 1.00 97.12 93 PHE A CA 1
ATOM 739 C C . PHE A 1 93 ? -9.371 -2.573 3.273 1.00 97.12 93 PHE A C 1
ATOM 741 O O . PHE A 1 93 ? -9.321 -2.467 4.499 1.00 97.12 93 PHE A O 1
ATOM 748 N N . HIS A 1 94 ? -10.075 -1.708 2.538 1.00 95.50 94 HIS A N 1
ATOM 749 C CA . HIS A 1 94 ? -10.881 -0.646 3.142 1.00 95.50 94 HIS A CA 1
ATOM 750 C C . HIS A 1 94 ? -12.047 -1.170 3.982 1.00 95.50 94 HIS A C 1
ATOM 752 O O . HIS A 1 94 ? -12.540 -0.423 4.825 1.00 95.50 94 HIS A O 1
ATOM 758 N N . HIS A 1 95 ? -12.457 -2.438 3.839 1.00 95.81 95 HIS A N 1
ATOM 759 C CA . HIS A 1 95 ? -13.508 -3.026 4.687 1.00 95.81 95 HIS A CA 1
ATOM 760 C C . HIS A 1 95 ? -13.167 -2.980 6.191 1.00 95.81 95 HIS A C 1
ATOM 762 O O . HIS A 1 95 ? -14.069 -2.926 7.024 1.00 95.81 95 HIS A O 1
ATOM 768 N N . PHE A 1 96 ? -11.878 -2.893 6.552 1.00 95.00 96 PHE A N 1
ATOM 769 C CA . PHE A 1 96 ? -11.445 -2.730 7.943 1.00 95.00 96 PHE A CA 1
ATOM 770 C C . PHE A 1 96 ? -11.784 -1.360 8.543 1.00 95.00 96 PHE A C 1
ATOM 772 O O . PHE A 1 96 ? -11.766 -1.221 9.773 1.00 95.00 96 PHE A O 1
ATOM 779 N N . ASN A 1 97 ? -12.093 -0.371 7.699 1.00 95.56 97 ASN A N 1
ATOM 780 C CA . ASN A 1 97 ? -12.289 1.030 8.060 1.00 95.56 97 ASN A CA 1
ATOM 781 C C . ASN A 1 97 ? -11.073 1.638 8.790 1.00 95.56 97 ASN A C 1
ATOM 783 O O . ASN A 1 97 ? -11.218 2.365 9.770 1.00 95.56 97 ASN A O 1
ATOM 787 N N . LEU A 1 98 ? -9.865 1.288 8.332 1.00 94.94 98 LEU A N 1
ATOM 788 C CA . LEU A 1 98 ? -8.589 1.751 8.880 1.00 94.94 98 LEU A CA 1
ATOM 789 C C . LEU A 1 98 ? -7.720 2.390 7.789 1.00 94.94 98 LEU A C 1
ATOM 791 O O . LEU A 1 98 ? -7.801 1.979 6.627 1.00 94.94 98 LEU A O 1
ATOM 795 N N . PRO A 1 99 ? -6.852 3.359 8.136 1.00 94.88 99 PRO A N 1
ATOM 796 C CA . PRO A 1 99 ? -5.902 3.919 7.189 1.00 94.88 99 PRO A CA 1
ATOM 797 C C . PRO A 1 99 ? -4.948 2.850 6.648 1.00 94.88 99 PRO A C 1
ATOM 799 O O . PRO A 1 99 ? -4.365 2.067 7.402 1.00 94.88 99 PRO A O 1
ATOM 802 N N . LEU A 1 100 ? -4.751 2.867 5.332 1.00 96.12 100 LEU A N 1
ATOM 803 C CA . LEU A 1 100 ? -3.777 2.020 4.648 1.00 96.12 100 LEU A CA 1
ATOM 804 C C . LEU A 1 100 ? -2.471 2.781 4.434 1.00 96.12 100 LEU A C 1
ATOM 806 O O . LEU A 1 100 ? -2.471 3.871 3.851 1.00 96.12 100 LEU A O 1
ATOM 810 N N . LEU A 1 101 ? -1.371 2.170 4.859 1.00 96.50 101 LEU A N 1
ATOM 811 C CA . LEU A 1 101 ? -0.016 2.585 4.541 1.00 96.50 101 LEU A CA 1
ATOM 812 C C . LEU A 1 101 ? 0.584 1.615 3.535 1.00 96.50 101 LEU A C 1
ATOM 814 O O . LEU A 1 101 ? 0.504 0.404 3.705 1.00 96.50 101 LEU A O 1
ATOM 818 N N . VAL A 1 102 ? 1.230 2.142 2.499 1.00 96.06 102 VAL A N 1
ATOM 819 C CA . VAL A 1 102 ? 1.922 1.317 1.507 1.00 96.06 102 VAL A CA 1
ATOM 820 C C . VAL A 1 102 ? 3.339 1.809 1.275 1.00 96.06 102 VAL A C 1
ATOM 822 O O . VAL A 1 102 ? 3.594 3.006 1.191 1.00 96.06 102 VAL A O 1
ATOM 825 N N . GLY A 1 103 ? 4.280 0.881 1.125 1.00 95.19 103 GLY A N 1
ATOM 826 C CA . GLY A 1 103 ? 5.658 1.198 0.761 1.00 95.19 103 GLY A CA 1
ATOM 827 C C . GLY A 1 103 ? 6.151 0.298 -0.359 1.00 95.19 103 GLY A C 1
ATOM 828 O O . GLY A 1 103 ? 6.509 -0.850 -0.103 1.00 95.19 103 GLY A O 1
ATOM 829 N N . MET A 1 104 ? 6.206 0.814 -1.587 1.00 96.31 104 MET A N 1
ATOM 830 C CA . MET A 1 104 ? 6.675 0.073 -2.774 1.00 96.31 104 MET A CA 1
ATOM 831 C C . MET A 1 104 ? 7.916 0.695 -3.427 1.00 96.31 104 MET A C 1
ATOM 833 O O . MET A 1 104 ? 8.552 0.056 -4.263 1.00 96.31 104 MET A O 1
ATOM 837 N N . SER A 1 105 ? 8.293 1.912 -3.020 1.00 93.31 105 SER A N 1
ATOM 838 C CA . SER A 1 105 ? 9.394 2.672 -3.618 1.00 93.31 105 SER A CA 1
ATOM 839 C C . SER A 1 105 ? 10.694 1.864 -3.672 1.00 93.31 105 SER A C 1
ATOM 841 O O . SER A 1 105 ? 11.159 1.335 -2.659 1.00 93.31 105 SER A O 1
ATOM 843 N N . ARG A 1 106 ? 11.259 1.766 -4.882 1.00 93.38 106 ARG A N 1
ATOM 844 C CA . ARG A 1 106 ? 12.520 1.087 -5.232 1.00 93.38 106 ARG A CA 1
ATOM 845 C C . ARG A 1 106 ? 12.598 -0.407 -4.868 1.00 93.38 106 ARG A C 1
ATOM 847 O O . ARG A 1 106 ? 13.674 -1.004 -4.971 1.00 93.38 106 ARG A O 1
ATOM 854 N N . LYS A 1 107 ? 11.481 -1.054 -4.508 1.00 94.06 107 LYS A N 1
ATOM 855 C CA . LYS A 1 107 ? 11.458 -2.475 -4.112 1.00 94.06 107 LYS A CA 1
ATOM 856 C C . LYS A 1 107 ? 11.731 -3.437 -5.270 1.00 94.06 107 LYS A C 1
ATOM 858 O O . LYS A 1 107 ? 11.631 -3.089 -6.448 1.00 94.06 107 LYS A O 1
ATOM 863 N N . SER A 1 108 ? 12.067 -4.675 -4.904 1.00 93.19 108 SER A N 1
ATOM 864 C CA . SER A 1 108 ? 12.363 -5.773 -5.829 1.00 93.19 108 SER A CA 1
ATOM 865 C C . SER A 1 108 ? 11.236 -6.048 -6.819 1.00 93.19 108 SER A C 1
ATOM 867 O O . SER A 1 108 ? 11.549 -6.342 -7.960 1.00 93.19 108 SER A O 1
ATOM 869 N N . MET A 1 109 ? 9.963 -5.877 -6.441 1.00 96.56 109 MET A N 1
ATOM 870 C CA . MET A 1 109 ? 8.836 -6.075 -7.366 1.00 96.56 109 MET A CA 1
ATOM 871 C C . MET A 1 109 ? 8.956 -5.219 -8.640 1.00 96.56 109 MET A C 1
ATOM 873 O O . MET A 1 109 ? 8.687 -5.701 -9.730 1.00 96.56 109 MET A O 1
ATOM 877 N N . ILE A 1 110 ? 9.449 -3.980 -8.521 1.00 97.38 110 ILE A N 1
ATOM 878 C CA . ILE A 1 110 ? 9.665 -3.090 -9.670 1.00 97.38 110 ILE A CA 1
ATOM 879 C C . ILE A 1 110 ? 10.911 -3.525 -10.441 1.00 97.38 110 ILE A C 1
ATOM 881 O O . ILE A 1 110 ? 10.893 -3.620 -11.663 1.00 97.38 110 ILE A O 1
ATOM 885 N N . GLY A 1 111 ? 12.001 -3.802 -9.719 1.00 96.38 111 GLY A N 1
ATOM 886 C CA . GLY A 1 111 ? 13.270 -4.197 -10.329 1.00 96.38 111 GLY A CA 1
ATOM 887 C C . GLY A 1 111 ? 13.198 -5.507 -11.101 1.00 96.38 111 GLY A C 1
ATOM 888 O O . GLY A 1 111 ? 13.778 -5.601 -12.171 1.00 96.38 111 GLY A O 1
ATOM 889 N N . GLN A 1 112 ? 12.476 -6.494 -10.573 1.00 95.56 112 GLN A N 1
ATOM 890 C CA . GLN A 1 112 ? 12.260 -7.790 -11.212 1.00 95.56 112 GLN A CA 1
ATOM 891 C C . GLN A 1 112 ? 11.337 -7.671 -12.424 1.00 95.56 112 GLN A C 1
ATOM 893 O O . GLN A 1 112 ? 11.592 -8.324 -13.426 1.00 95.56 112 GLN A O 1
ATOM 898 N N . LEU A 1 113 ? 10.299 -6.826 -12.355 1.00 97.38 113 LEU A N 1
ATOM 899 C CA . LEU A 1 113 ? 9.394 -6.612 -13.484 1.00 97.38 113 LEU A CA 1
ATOM 900 C C . LEU A 1 113 ? 10.091 -5.907 -14.655 1.00 97.38 113 LEU A C 1
ATOM 902 O O . LEU A 1 113 ? 9.921 -6.306 -15.800 1.00 97.38 113 LEU A O 1
ATOM 906 N N . LEU A 1 114 ? 10.846 -4.844 -14.366 1.00 96.62 114 LEU A N 1
ATOM 907 C CA . LEU A 1 114 ? 11.476 -4.005 -15.391 1.00 96.62 114 LEU A CA 1
ATOM 908 C C . LEU A 1 114 ? 12.900 -4.453 -15.751 1.00 96.62 114 LEU A C 1
ATOM 910 O O . LEU A 1 114 ? 13.486 -3.912 -16.679 1.00 96.62 114 LEU A O 1
ATOM 914 N N . ASN A 1 115 ? 13.454 -5.422 -15.018 1.00 96.50 115 ASN A N 1
ATOM 915 C CA . ASN A 1 115 ? 14.846 -5.865 -15.107 1.00 96.50 115 ASN A CA 1
ATOM 916 C C . ASN A 1 115 ? 15.869 -4.723 -14.924 1.00 96.50 115 ASN A C 1
ATOM 918 O O . ASN A 1 115 ? 16.790 -4.560 -15.721 1.00 96.50 115 ASN A O 1
ATOM 922 N N . VAL A 1 116 ? 15.695 -3.922 -13.864 1.00 96.44 116 VAL A N 1
ATOM 923 C CA . VAL A 1 116 ? 16.527 -2.735 -13.579 1.00 96.44 116 VAL A CA 1
ATOM 924 C C . VAL A 1 116 ? 17.059 -2.676 -12.143 1.00 96.44 116 VAL A C 1
ATOM 926 O O . VAL A 1 116 ? 16.466 -3.186 -11.172 1.00 96.44 116 VAL A O 1
ATOM 929 N N . VAL A 1 117 ? 18.183 -1.977 -11.984 1.00 95.56 117 VAL A N 1
ATOM 930 C CA . VAL A 1 117 ? 18.837 -1.734 -10.689 1.00 95.56 117 VAL A CA 1
ATOM 931 C C . VAL A 1 117 ? 18.064 -0.711 -9.839 1.00 95.56 117 VAL A C 1
ATOM 933 O O . VAL A 1 117 ? 17.263 0.054 -10.371 1.00 95.56 117 VAL A O 1
ATOM 936 N N . PRO A 1 118 ? 18.253 -0.664 -8.502 1.00 93.44 118 PRO A N 1
ATOM 937 C CA . PRO A 1 118 ? 17.488 0.229 -7.621 1.00 93.44 118 PRO A CA 1
ATOM 938 C C . PRO A 1 118 ? 17.519 1.721 -7.983 1.00 93.44 118 PRO A C 1
ATOM 940 O O . PRO A 1 118 ? 16.540 2.420 -7.710 1.00 93.44 118 PRO A O 1
ATOM 943 N N . SER A 1 119 ? 18.608 2.211 -8.586 1.00 94.81 119 SER A N 1
ATOM 944 C CA . SER A 1 119 ? 18.753 3.604 -9.035 1.00 94.81 119 SER A CA 1
ATOM 945 C C . SER A 1 119 ? 17.750 3.986 -10.129 1.00 94.81 119 SER A C 1
ATOM 947 O O . SER A 1 119 ? 17.311 5.130 -10.156 1.00 94.81 119 SER A O 1
ATOM 949 N N . GLU A 1 120 ? 17.317 3.027 -10.948 1.00 95.69 120 GLU A N 1
ATOM 950 C CA . GLU A 1 120 ? 16.494 3.229 -12.152 1.00 95.69 120 GLU A CA 1
ATOM 951 C C . GLU A 1 120 ? 14.998 2.949 -11.918 1.00 95.69 120 GLU A C 1
ATOM 953 O O . GLU A 1 120 ? 14.183 2.965 -12.836 1.00 95.69 120 GLU A O 1
ATOM 958 N N . ARG A 1 121 ? 14.591 2.695 -10.668 1.00 97.69 121 ARG A N 1
ATOM 959 C CA . ARG A 1 121 ? 13.213 2.287 -10.326 1.00 97.69 121 ARG A CA 1
ATOM 960 C C . ARG A 1 121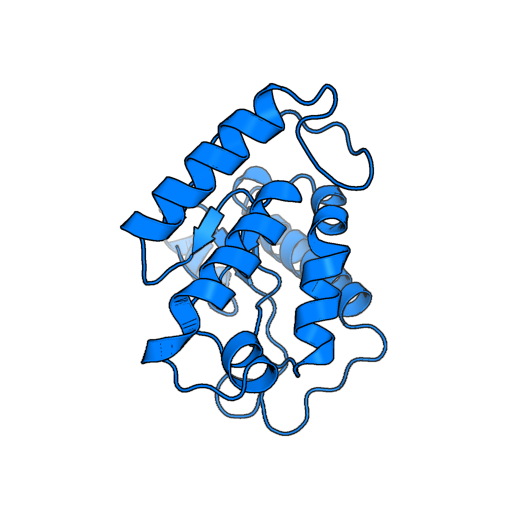 ? 12.250 3.448 -10.092 1.00 97.69 121 ARG A C 1
ATOM 962 O O . ARG A 1 121 ? 11.140 3.197 -9.620 1.00 97.69 121 ARG A O 1
ATOM 969 N N . LEU A 1 122 ? 12.638 4.694 -10.369 1.00 97.56 122 LEU A N 1
ATOM 970 C CA . LEU A 1 122 ? 11.819 5.873 -10.063 1.00 97.56 122 LEU A CA 1
ATOM 971 C C . LEU A 1 122 ? 10.452 5.805 -10.757 1.00 97.56 122 LEU A C 1
ATOM 973 O O . LEU A 1 122 ? 9.429 5.807 -10.078 1.00 97.56 122 LEU A O 1
ATOM 977 N N . SER A 1 123 ? 10.420 5.638 -12.081 1.00 98.19 123 SER A N 1
ATOM 978 C CA . SER A 1 123 ? 9.163 5.624 -12.843 1.00 98.19 123 SER A CA 1
ATOM 979 C C . SER A 1 123 ? 8.223 4.499 -12.402 1.00 98.19 123 SER A C 1
ATOM 981 O O . SER A 1 123 ? 7.036 4.729 -12.184 1.00 98.19 123 SER A O 1
ATOM 983 N N . GLY A 1 124 ? 8.757 3.294 -12.172 1.00 97.94 124 GLY A N 1
ATOM 984 C CA . GLY A 1 124 ? 7.969 2.183 -11.632 1.00 97.94 124 GLY A CA 1
ATOM 985 C C . GLY A 1 124 ? 7.487 2.425 -10.195 1.00 97.94 124 GLY A C 1
ATOM 986 O O . GLY A 1 124 ? 6.390 2.002 -9.836 1.00 97.94 124 GLY A O 1
ATOM 987 N N . SER A 1 125 ? 8.263 3.148 -9.380 1.00 97.62 125 SER A N 1
ATOM 988 C CA . SER A 1 125 ? 7.875 3.527 -8.014 1.00 97.62 125 SER A CA 1
ATOM 989 C C . SER A 1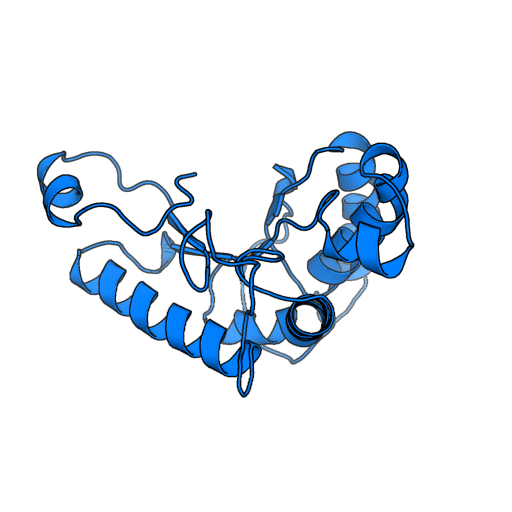 125 ? 6.722 4.525 -8.018 1.00 97.62 125 SER A C 1
ATOM 991 O O . SER A 1 125 ? 5.767 4.343 -7.265 1.00 97.62 125 SER A O 1
ATOM 993 N N . LEU A 1 126 ? 6.784 5.531 -8.895 1.00 97.88 126 LEU A N 1
ATOM 994 C CA . LEU A 1 126 ? 5.719 6.514 -9.082 1.00 97.88 126 LEU A CA 1
ATOM 995 C C . LEU A 1 126 ? 4.442 5.850 -9.602 1.00 97.88 126 LEU A C 1
ATOM 997 O O . LEU A 1 126 ? 3.369 6.099 -9.060 1.00 97.88 126 LEU A O 1
ATOM 1001 N N . ALA A 1 127 ? 4.553 4.936 -10.572 1.00 98.50 127 ALA A N 1
ATOM 1002 C CA . ALA A 1 127 ? 3.408 4.171 -11.063 1.00 98.50 127 ALA A CA 1
ATOM 1003 C C . ALA A 1 127 ? 2.726 3.377 -9.934 1.00 98.50 127 ALA A C 1
ATOM 1005 O O . ALA A 1 127 ? 1.510 3.456 -9.768 1.00 98.50 127 ALA A O 1
ATOM 1006 N N . CYS A 1 128 ? 3.501 2.672 -9.101 1.00 98.06 128 CYS A N 1
ATOM 1007 C CA . CYS A 1 128 ? 2.957 1.946 -7.950 1.00 98.06 128 CYS A CA 1
ATOM 1008 C C . CYS A 1 128 ? 2.289 2.886 -6.930 1.00 98.06 128 CYS A C 1
ATOM 1010 O O . CYS A 1 128 ? 1.217 2.567 -6.417 1.00 98.06 128 CYS A O 1
ATOM 1012 N N . ALA A 1 129 ? 2.900 4.042 -6.646 1.00 97.00 129 ALA A N 1
ATOM 1013 C CA . ALA A 1 129 ? 2.338 5.046 -5.745 1.00 97.00 129 ALA A CA 1
ATOM 1014 C C . ALA A 1 129 ? 0.994 5.581 -6.260 1.00 97.00 129 ALA A C 1
ATOM 1016 O O . ALA A 1 129 ? 0.018 5.587 -5.515 1.00 97.00 129 ALA A O 1
ATOM 1017 N N . VAL A 1 130 ? 0.913 5.954 -7.541 1.00 97.69 130 VAL A N 1
ATOM 1018 C CA . VAL A 1 130 ? -0.326 6.433 -8.175 1.00 97.69 130 VAL A CA 1
ATOM 1019 C C . VAL A 1 130 ? -1.413 5.359 -8.145 1.00 97.69 130 VAL A C 1
ATOM 1021 O O . VAL A 1 130 ? -2.533 5.651 -7.735 1.00 97.69 130 VAL A O 1
ATOM 1024 N N . ILE A 1 131 ? -1.095 4.110 -8.506 1.00 98.00 131 ILE A N 1
ATOM 1025 C CA . ILE A 1 131 ? -2.064 3.000 -8.477 1.00 98.00 131 ILE A CA 1
ATOM 1026 C C . ILE A 1 131 ? -2.626 2.800 -7.064 1.00 98.00 131 ILE A C 1
ATOM 1028 O O . ILE A 1 131 ? -3.836 2.636 -6.901 1.00 98.00 131 ILE A O 1
ATOM 1032 N N . ALA A 1 132 ? -1.773 2.830 -6.038 1.00 97.12 132 ALA A N 1
ATOM 1033 C CA . ALA A 1 132 ? -2.225 2.675 -4.660 1.00 97.12 132 ALA A CA 1
ATOM 1034 C C . ALA A 1 132 ? -3.036 3.880 -4.159 1.00 97.12 132 ALA A C 1
ATOM 1036 O O . ALA A 1 132 ? -4.056 3.697 -3.495 1.00 97.12 132 ALA A O 1
ATOM 1037 N N . ALA A 1 133 ? -2.620 5.101 -4.498 1.00 95.25 133 ALA A N 1
ATOM 1038 C CA . ALA A 1 133 ? -3.324 6.327 -4.132 1.00 95.25 133 ALA A CA 1
ATOM 1039 C C . ALA A 1 133 ? -4.721 6.396 -4.768 1.00 95.25 133 ALA A C 1
ATOM 1041 O O . ALA A 1 133 ? -5.698 6.708 -4.091 1.00 95.25 133 ALA A O 1
ATOM 1042 N N . MET A 1 134 ? -4.846 6.006 -6.040 1.00 94.81 134 MET A N 1
ATOM 1043 C CA . MET A 1 134 ? -6.128 5.930 -6.755 1.00 94.81 134 MET A CA 1
ATOM 1044 C C . MET A 1 134 ? -7.089 4.906 -6.136 1.00 94.81 134 MET A C 1
ATOM 1046 O O . MET A 1 134 ? -8.305 5.099 -6.164 1.00 94.81 134 MET A O 1
ATOM 1050 N N . GLN A 1 135 ? -6.545 3.853 -5.523 1.00 95.38 135 GLN A N 1
ATOM 1051 C CA . GLN A 1 135 ? -7.292 2.869 -4.733 1.00 95.38 135 GLN A CA 1
ATOM 1052 C C . GLN A 1 135 ? -7.548 3.312 -3.284 1.00 95.38 135 GLN A C 1
ATOM 1054 O O . GLN A 1 135 ? -8.129 2.565 -2.498 1.00 95.38 135 GLN A O 1
ATOM 1059 N N . GLY A 1 136 ? -7.148 4.527 -2.903 1.00 91.75 136 GLY A N 1
ATOM 1060 C CA . GLY A 1 136 ? -7.425 5.115 -1.596 1.00 91.75 136 GLY A CA 1
ATOM 1061 C C . GLY A 1 136 ? -6.412 4.783 -0.500 1.00 91.75 136 GLY A C 1
ATOM 1062 O O . GLY A 1 136 ? -6.767 4.871 0.673 1.00 91.75 136 GLY A O 1
ATOM 1063 N N . ALA A 1 137 ? -5.175 4.390 -0.824 1.00 94.00 137 ALA A N 1
ATOM 1064 C CA . ALA A 1 137 ? -4.104 4.366 0.177 1.00 94.00 137 ALA A CA 1
ATOM 1065 C C . ALA A 1 137 ? -3.945 5.753 0.824 1.00 94.00 137 ALA A C 1
ATOM 1067 O O . ALA A 1 137 ? -3.994 6.760 0.130 1.00 94.00 137 ALA A O 1
ATOM 1068 N N . HIS A 1 138 ? -3.759 5.815 2.142 1.00 94.31 138 HIS A N 1
ATOM 1069 C CA . HIS A 1 138 ? -3.750 7.088 2.877 1.00 94.31 138 HIS A CA 1
ATOM 1070 C C . HIS A 1 138 ? -2.324 7.598 3.091 1.00 94.31 138 HIS A C 1
ATOM 1072 O O . HIS A 1 138 ? -2.078 8.803 3.107 1.00 94.31 138 HIS A O 1
ATOM 1078 N N . ILE A 1 139 ? -1.375 6.672 3.253 1.00 94.19 139 ILE A N 1
ATOM 1079 C CA . ILE A 1 139 ? 0.032 6.986 3.483 1.00 94.19 139 ILE A CA 1
ATOM 1080 C C . ILE A 1 139 ? 0.887 6.240 2.465 1.00 94.19 139 ILE A C 1
ATOM 1082 O O . ILE A 1 139 ? 0.786 5.017 2.347 1.00 94.19 139 ILE A O 1
ATOM 1086 N N . ILE A 1 140 ? 1.747 6.964 1.749 1.00 95.00 140 ILE A N 1
ATOM 1087 C CA . ILE A 1 140 ? 2.675 6.379 0.778 1.00 95.00 140 ILE A CA 1
ATOM 1088 C C . ILE A 1 140 ? 4.101 6.605 1.267 1.00 95.00 140 ILE A C 1
ATOM 1090 O O . ILE A 1 140 ? 4.570 7.737 1.354 1.00 95.00 140 ILE A O 1
ATOM 1094 N N . ARG A 1 141 ? 4.793 5.506 1.576 1.00 95.88 141 ARG A N 1
ATOM 1095 C CA . ARG A 1 141 ? 6.181 5.512 2.033 1.00 95.88 141 ARG A CA 1
ATOM 1096 C C . ARG A 1 141 ? 7.150 5.443 0.854 1.00 95.88 141 ARG A C 1
ATOM 1098 O O . ARG A 1 141 ? 7.158 4.437 0.129 1.00 95.88 141 ARG A O 1
ATOM 1105 N N . VAL A 1 142 ? 8.003 6.455 0.691 1.00 94.94 142 VAL A N 1
ATOM 1106 C CA . VAL A 1 142 ? 8.895 6.593 -0.475 1.00 94.94 142 VAL A CA 1
ATOM 1107 C C . VAL A 1 142 ? 10.310 7.051 -0.128 1.00 94.94 142 VAL A C 1
ATOM 1109 O O . VAL A 1 142 ? 10.562 7.602 0.932 1.00 94.94 142 VAL A O 1
ATOM 1112 N N . HIS A 1 143 ? 11.248 6.813 -1.048 1.00 94.44 143 HIS A N 1
ATOM 1113 C CA . HIS A 1 143 ? 12.577 7.438 -1.006 1.00 94.44 143 HIS A CA 1
ATOM 1114 C C . HIS A 1 143 ? 12.577 8.794 -1.734 1.00 94.44 143 HIS A C 1
ATOM 1116 O O . HIS A 1 143 ? 13.239 9.733 -1.307 1.00 94.44 143 HIS A O 1
ATOM 1122 N N . ASP A 1 144 ? 11.810 8.891 -2.823 1.00 94.56 144 ASP A N 1
ATOM 1123 C CA . ASP A 1 144 ? 11.775 10.025 -3.753 1.00 94.56 144 ASP A CA 1
ATOM 1124 C C . ASP A 1 144 ? 10.549 10.908 -3.457 1.00 94.56 144 ASP A C 1
ATOM 1126 O O . ASP A 1 144 ? 9.485 10.780 -4.072 1.00 94.56 144 ASP A O 1
ATOM 1130 N N . VAL A 1 145 ? 10.661 11.734 -2.409 1.00 94.62 145 VAL A N 1
ATOM 1131 C CA . VAL A 1 145 ? 9.526 12.490 -1.843 1.00 94.62 145 VAL A CA 1
ATOM 1132 C C . VAL A 1 145 ? 8.990 13.531 -2.819 1.00 94.62 145 VAL A C 1
ATOM 1134 O O . VAL A 1 145 ? 7.777 13.619 -3.003 1.00 94.62 145 VAL A O 1
ATOM 1137 N N . LYS A 1 146 ? 9.872 14.311 -3.452 1.00 94.81 146 LYS A N 1
ATOM 1138 C CA . LYS A 1 146 ? 9.483 15.432 -4.316 1.00 94.81 146 LYS A CA 1
ATOM 1139 C C . LYS A 1 146 ? 8.601 14.953 -5.472 1.00 94.81 146 LYS A C 1
ATOM 1141 O O . LYS A 1 146 ? 7.484 15.435 -5.640 1.00 94.81 146 LYS A O 1
ATOM 1146 N N . GLU A 1 147 ? 9.084 13.965 -6.211 1.00 96.50 147 GLU A N 1
ATOM 1147 C CA . GLU A 1 147 ? 8.428 13.389 -7.383 1.00 96.50 147 GLU A CA 1
ATOM 1148 C C . GLU A 1 147 ? 7.112 12.704 -6.999 1.00 96.50 147 GLU A C 1
ATOM 1150 O O . GLU A 1 147 ? 6.110 12.801 -7.709 1.00 96.50 147 GLU A O 1
ATOM 1155 N N . THR A 1 148 ? 7.082 12.040 -5.839 1.00 93.94 148 THR A N 1
ATOM 1156 C CA . THR A 1 148 ? 5.861 11.395 -5.346 1.00 93.94 148 THR A CA 1
ATOM 1157 C C . THR A 1 148 ? 4.808 12.429 -4.955 1.00 93.94 148 THR A C 1
ATOM 1159 O O . THR A 1 148 ? 3.643 12.253 -5.296 1.00 93.94 148 THR A O 1
ATOM 1162 N N . VAL A 1 149 ? 5.186 13.523 -4.285 1.00 92.88 149 VAL A N 1
ATOM 1163 C CA . VAL A 1 149 ? 4.255 14.610 -3.932 1.00 92.88 149 VAL A CA 1
ATOM 1164 C C . VAL A 1 149 ? 3.654 15.248 -5.185 1.00 92.88 149 VAL A C 1
ATOM 1166 O O . VAL A 1 149 ? 2.448 15.489 -5.223 1.00 92.88 149 VAL A O 1
ATOM 1169 N N . GLU A 1 150 ? 4.457 15.483 -6.225 1.00 93.50 150 GLU A N 1
ATOM 1170 C CA . GLU A 1 150 ? 3.963 15.977 -7.518 1.00 93.50 150 GLU A CA 1
ATOM 1171 C C . GLU A 1 150 ? 2.923 15.019 -8.121 1.00 93.50 150 GLU A C 1
ATOM 1173 O O . GLU A 1 150 ? 1.837 15.454 -8.508 1.00 93.50 150 GLU A O 1
ATOM 1178 N N . ALA A 1 151 ? 3.193 13.710 -8.108 1.00 94.19 151 ALA A N 1
ATOM 1179 C CA . ALA A 1 151 ? 2.237 12.703 -8.561 1.00 94.19 151 ALA A CA 1
ATOM 1180 C C . ALA A 1 151 ? 0.955 12.663 -7.702 1.00 94.19 151 ALA A C 1
ATOM 1182 O O . ALA A 1 151 ? -0.143 12.5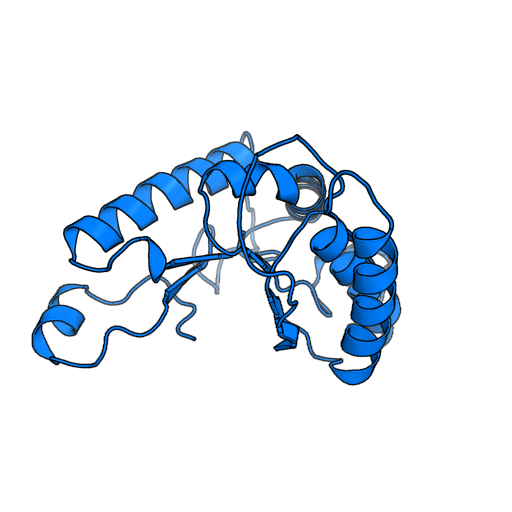34 -8.245 1.00 94.19 151 ALA A O 1
ATOM 1183 N N . MET A 1 152 ? 1.060 12.808 -6.375 1.00 94.44 152 MET A N 1
ATOM 1184 C CA . MET A 1 152 ? -0.106 12.815 -5.479 1.00 94.44 152 MET A CA 1
ATOM 1185 C C . MET A 1 152 ? -1.017 14.016 -5.724 1.00 94.44 152 MET A C 1
ATOM 1187 O O . MET A 1 152 ? -2.230 13.845 -5.721 1.00 94.44 152 MET A O 1
ATOM 1191 N N . ARG A 1 153 ? -0.472 15.197 -6.038 1.00 88.81 153 ARG A N 1
ATOM 1192 C CA . ARG A 1 153 ? -1.290 16.371 -6.404 1.00 88.81 153 ARG A CA 1
ATOM 1193 C C . ARG A 1 153 ? -2.162 16.109 -7.634 1.00 88.81 153 ARG A C 1
ATOM 1195 O O . ARG A 1 153 ? -3.315 16.534 -7.677 1.00 88.81 153 ARG A O 1
ATOM 1202 N N . VAL A 1 154 ? -1.639 15.378 -8.621 1.00 94.06 154 VAL A N 1
ATOM 1203 C CA . VAL A 1 154 ? -2.411 14.966 -9.807 1.00 94.06 154 VAL A CA 1
ATOM 1204 C C . VAL A 1 154 ? -3.521 13.984 -9.421 1.00 94.06 154 VAL A C 1
ATOM 1206 O O . VAL A 1 154 ? -4.656 14.112 -9.890 1.00 94.06 154 VAL A O 1
ATOM 1209 N N . VAL A 1 155 ? -3.226 13.029 -8.534 1.00 92.94 155 VAL A N 1
ATOM 1210 C CA . VAL A 1 155 ? -4.227 12.088 -8.008 1.00 92.94 155 VAL A CA 1
ATOM 1211 C C . VAL A 1 155 ? -5.323 12.824 -7.233 1.00 92.94 155 VAL A C 1
ATOM 1213 O O . VAL A 1 155 ? -6.500 12.579 -7.482 1.00 92.94 155 VAL A O 1
ATOM 1216 N N . GLU A 1 156 ? -4.973 13.759 -6.348 1.00 87.62 156 GLU A N 1
ATOM 1217 C CA . GLU A 1 156 ? -5.929 14.570 -5.581 1.00 87.62 156 GLU A CA 1
ATOM 1218 C C . GLU A 1 156 ? -6.875 15.353 -6.493 1.00 87.62 156 GLU A C 1
ATOM 1220 O O . GLU A 1 156 ? -8.093 15.313 -6.295 1.00 87.62 156 GLU A O 1
ATOM 1225 N N . ALA A 1 157 ? -6.337 16.015 -7.523 1.00 89.12 157 ALA A N 1
ATOM 1226 C CA . ALA A 1 157 ? -7.138 16.725 -8.516 1.00 89.12 157 ALA A CA 1
ATOM 1227 C C . ALA A 1 157 ? -8.103 15.775 -9.248 1.00 89.12 157 ALA A C 1
ATOM 1229 O O . ALA A 1 157 ? -9.286 16.082 -9.402 1.00 89.12 157 ALA A O 1
ATOM 1230 N N . THR A 1 158 ? -7.624 14.587 -9.628 1.00 91.06 158 THR A N 1
ATOM 1231 C CA . THR A 1 158 ? -8.423 13.567 -10.328 1.00 91.06 158 THR A CA 1
ATOM 1232 C C . THR A 1 158 ? -9.549 13.019 -9.450 1.00 91.06 158 THR A C 1
ATOM 1234 O O . THR A 1 158 ? -10.695 12.930 -9.886 1.00 91.06 158 THR A O 1
ATOM 1237 N N . LEU A 1 159 ? -9.250 12.668 -8.196 1.00 88.38 159 LEU A N 1
ATOM 1238 C CA . LEU A 1 159 ? -10.231 12.116 -7.257 1.00 88.38 159 LEU A CA 1
ATOM 1239 C C . LEU A 1 159 ? -11.261 13.155 -6.809 1.00 88.38 159 LEU A C 1
ATOM 1241 O O . LEU A 1 159 ? -12.404 12.793 -6.544 1.00 88.38 159 LEU A O 1
ATOM 1245 N N . SER A 1 160 ? -10.883 14.433 -6.753 1.00 84.62 160 SER A N 1
ATOM 1246 C CA . SER A 1 160 ? -11.805 15.523 -6.410 1.00 84.62 160 SER A CA 1
ATOM 1247 C C . SER A 1 160 ? -12.863 15.763 -7.491 1.00 84.62 160 SER A C 1
ATOM 1249 O O . SER A 1 160 ? -13.975 16.167 -7.166 1.00 84.62 160 SER A O 1
ATOM 1251 N N . ALA A 1 161 ? -12.541 15.481 -8.757 1.00 87.44 161 ALA A N 1
ATOM 1252 C CA . ALA A 1 161 ? -13.479 15.566 -9.878 1.00 87.44 161 ALA A CA 1
ATOM 1253 C C . ALA A 1 161 ? -14.370 14.317 -10.034 1.00 87.44 161 ALA A C 1
ATOM 1255 O O . ALA A 1 161 ? -15.285 14.306 -10.855 1.00 87.44 161 ALA A O 1
ATOM 1256 N N . LYS A 1 162 ? -14.104 13.247 -9.277 1.00 80.50 162 LYS A N 1
ATOM 1257 C CA . LYS A 1 162 ? -14.824 11.977 -9.374 1.00 80.50 162 LYS A CA 1
ATOM 1258 C C . LYS A 1 162 ? -15.969 11.937 -8.361 1.00 80.50 162 LYS A C 1
ATOM 1260 O O . LYS A 1 162 ? -15.744 12.152 -7.174 1.00 80.50 162 LYS A O 1
ATOM 1265 N N . GLU A 1 163 ? -17.172 11.578 -8.814 1.00 72.31 163 GLU A N 1
ATOM 1266 C CA . GLU A 1 163 ? -18.360 11.440 -7.946 1.00 72.31 163 GLU A CA 1
ATOM 1267 C C . GLU A 1 163 ? -18.097 10.507 -6.752 1.00 72.31 163 GLU A C 1
ATOM 1269 O O . GLU A 1 163 ? -18.380 10.845 -5.605 1.00 72.31 163 GLU A O 1
ATOM 1274 N N . ASN A 1 164 ? -17.453 9.366 -7.019 1.00 68.00 164 ASN A N 1
ATOM 1275 C CA . ASN A 1 164 ? -16.920 8.462 -6.005 1.00 68.00 164 ASN A CA 1
ATOM 1276 C C . ASN A 1 164 ? -15.419 8.712 -5.860 1.00 68.00 164 ASN A C 1
ATOM 1278 O O . ASN A 1 164 ? -14.658 8.328 -6.742 1.00 68.00 164 ASN A O 1
ATOM 1282 N N . LYS A 1 165 ? -14.975 9.306 -4.747 1.00 68.38 165 LYS A N 1
ATOM 1283 C CA . LYS A 1 165 ? -13.587 9.761 -4.491 1.00 68.38 165 LYS A CA 1
ATOM 1284 C C . LYS A 1 165 ? -12.498 8.659 -4.456 1.00 68.38 165 LYS A C 1
ATOM 1286 O O . LYS A 1 165 ? -11.437 8.874 -3.879 1.00 68.38 165 LYS A O 1
ATOM 1291 N N . ARG A 1 166 ? -12.741 7.467 -5.021 1.00 64.62 166 ARG A N 1
ATOM 1292 C CA . ARG A 1 166 ? -11.812 6.323 -5.149 1.00 64.62 166 ARG A CA 1
ATOM 1293 C C . ARG A 1 166 ? -12.097 5.509 -6.418 1.00 64.62 166 ARG A C 1
ATOM 1295 O O . ARG A 1 166 ? -13.221 5.493 -6.919 1.00 64.62 166 ARG A O 1
ATOM 1302 N N . TYR A 1 167 ? -11.093 4.786 -6.911 1.00 61.53 167 TYR A N 1
ATOM 1303 C CA . TYR A 1 167 ? -11.242 3.747 -7.936 1.00 61.53 167 TYR A CA 1
ATOM 1304 C C . TYR A 1 167 ? -11.239 2.363 -7.260 1.00 61.53 167 TYR A C 1
ATOM 1306 O O . TYR A 1 167 ? -10.237 1.981 -6.661 1.00 61.53 167 TYR A O 1
ATOM 1314 N N . GLY A 1 168 ? -12.359 1.629 -7.313 1.00 49.59 168 GLY A N 1
ATOM 1315 C CA . GLY A 1 168 ? -12.523 0.318 -6.661 1.00 49.59 168 GLY A CA 1
ATOM 1316 C C . GLY A 1 168 ? -13.944 0.071 -6.131 1.00 49.59 168 GLY A C 1
ATOM 1317 O O . GLY A 1 168 ? -14.851 0.857 -6.403 1.00 49.59 168 GLY A O 1
ATOM 1318 N N . VAL A 1 169 ? -14.138 -1.027 -5.388 1.00 32.00 169 VAL A N 1
ATOM 1319 C CA . VAL A 1 169 ? -15.431 -1.416 -4.786 1.00 32.00 169 VAL A CA 1
ATOM 1320 C C . VAL A 1 169 ? -15.924 -0.339 -3.809 1.00 32.00 169 VAL A C 1
ATOM 1322 O O . VAL A 1 169 ? -15.152 0.206 -3.020 1.00 32.00 169 VAL A O 1
ATOM 1325 N N . ILE A 1 170 ? -17.221 -0.028 -3.875 1.00 34.59 170 ILE A N 1
ATOM 1326 C CA . ILE A 1 170 ? -17.883 0.999 -3.062 1.00 34.59 170 ILE A CA 1
ATOM 1327 C C . ILE A 1 170 ? -17.921 0.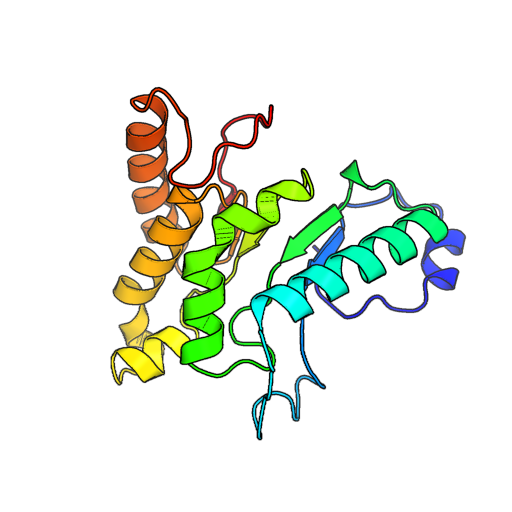544 -1.597 1.00 34.59 170 ILE A C 1
ATOM 1329 O O . ILE A 1 170 ? -18.672 -0.358 -1.238 1.00 34.59 170 ILE A O 1
ATOM 1333 N N . VAL A 1 171 ? -17.149 1.209 -0.739 1.00 34.50 171 VAL A N 1
ATOM 1334 C CA . VAL A 1 171 ? -17.330 1.193 0.718 1.00 34.50 171 VAL A CA 1
ATOM 1335 C C . VAL A 1 171 ? -17.455 2.635 1.197 1.00 34.50 171 VAL A C 1
ATOM 1337 O O . VAL A 1 171 ? -16.555 3.449 0.990 1.00 34.50 171 VAL A O 1
ATOM 1340 N N . ASN A 1 172 ? -18.603 2.967 1.794 1.00 28.56 172 ASN A N 1
ATOM 1341 C CA . ASN A 1 172 ? -18.868 4.283 2.373 1.00 28.56 172 ASN A CA 1
ATOM 1342 C C . ASN A 1 172 ? -17.944 4.496 3.571 1.00 28.56 172 ASN A C 1
ATOM 1344 O O . ASN A 1 172 ? -18.154 3.911 4.630 1.00 28.56 172 ASN A O 1
ATOM 1348 N N . ILE A 1 173 ? -16.921 5.331 3.403 1.00 39.66 173 ILE A N 1
ATOM 1349 C CA . ILE A 1 173 ? -16.013 5.698 4.482 1.00 39.66 173 ILE A CA 1
ATOM 1350 C C . ILE A 1 173 ? -15.824 7.214 4.482 1.00 39.66 173 ILE A C 1
ATOM 1352 O O . ILE A 1 173 ? -15.424 7.807 3.482 1.00 39.66 173 ILE A O 1
ATOM 1356 N N . SER A 1 174 ? -16.065 7.831 5.637 1.00 31.42 174 SER A N 1
ATOM 1357 C CA . SER A 1 174 ? -15.775 9.238 5.908 1.00 31.42 174 SER A CA 1
ATOM 1358 C C . SER A 1 174 ? -14.378 9.372 6.527 1.00 31.42 174 SER A C 1
ATOM 1360 O O . SER A 1 174 ? -14.252 9.452 7.746 1.00 31.42 174 SER A O 1
ATOM 1362 N N . VAL A 1 175 ? -13.321 9.393 5.704 1.00 39.62 175 VAL A N 1
ATOM 1363 C CA . VAL A 1 175 ? -11.982 9.860 6.130 1.00 39.62 175 VAL A CA 1
ATOM 1364 C C . VAL A 1 175 ? -11.673 11.168 5.397 1.00 39.62 175 VAL A C 1
ATOM 1366 O O . VAL A 1 175 ? -11.940 11.243 4.194 1.00 39.62 175 VAL A O 1
ATOM 1369 N N . PRO A 1 176 ? -11.134 12.205 6.066 1.00 38.97 176 PRO A N 1
ATOM 1370 C CA . PRO A 1 176 ? -10.686 13.415 5.383 1.00 38.97 176 PRO A CA 1
ATOM 1371 C C . PRO A 1 176 ? -9.679 13.084 4.270 1.00 38.97 176 PRO A C 1
ATOM 1373 O O . PRO A 1 176 ? -8.757 12.293 4.461 1.00 38.97 176 PRO A O 1
ATOM 1376 N N . MET A 1 177 ? -9.888 13.690 3.099 1.00 45.41 177 MET A N 1
ATOM 1377 C CA . MET A 1 177 ? -8.999 13.592 1.938 1.00 45.41 177 MET A CA 1
ATOM 1378 C C . MET A 1 177 ? -7.667 14.272 2.265 1.00 45.41 177 MET A C 1
ATOM 1380 O O . MET A 1 177 ? -7.603 15.494 2.355 1.00 45.41 177 MET A O 1
ATOM 1384 N N . GLY A 1 178 ? -6.619 13.477 2.449 1.00 53.25 178 GLY A N 1
ATOM 1385 C CA . GLY A 1 178 ? -5.246 13.954 2.556 1.00 53.25 178 GLY A CA 1
ATOM 1386 C C . GLY A 1 178 ? -4.285 12.778 2.475 1.00 53.25 178 GLY A C 1
ATOM 1387 O O . GLY A 1 178 ? -4.372 11.857 3.289 1.00 53.25 178 GLY A O 1
ATOM 1388 N N . PHE A 1 179 ? -3.393 12.791 1.485 1.00 62.44 179 PHE A N 1
ATOM 1389 C CA . PHE A 1 179 ? -2.298 11.828 1.426 1.00 62.44 179 PHE A CA 1
ATOM 1390 C C . PHE A 1 179 ? -1.167 12.288 2.339 1.00 62.44 179 PHE A C 1
ATOM 1392 O O . PHE A 1 179 ? -0.799 13.462 2.356 1.00 62.44 179 PHE A O 1
ATOM 1399 N N . VAL A 1 180 ? -0.564 11.350 3.063 1.00 74.00 180 VAL A N 1
ATOM 1400 C CA . VAL A 1 180 ? 0.694 11.600 3.768 1.00 74.00 180 VAL A CA 1
ATOM 1401 C C . VAL A 1 180 ? 1.807 10.868 3.026 1.00 74.00 180 VAL A C 1
ATOM 1403 O O . VAL A 1 180 ? 1.808 9.640 2.946 1.00 74.00 180 VAL A O 1
ATOM 1406 N N . VAL A 1 181 ? 2.757 11.615 2.465 1.00 61.94 181 VAL A N 1
ATOM 1407 C CA . VAL A 1 181 ? 3.971 11.050 1.859 1.00 61.94 181 VAL A CA 1
ATOM 1408 C C . VAL A 1 181 ? 5.075 11.077 2.914 1.00 61.94 181 VAL A C 1
ATOM 1410 O O . VAL A 1 181 ? 5.362 12.142 3.461 1.00 61.94 181 VAL A O 1
ATOM 1413 N N . VAL A 1 182 ? 5.638 9.908 3.238 1.00 63.47 182 VAL A N 1
ATOM 1414 C CA . VAL A 1 182 ? 6.605 9.716 4.344 1.00 63.47 182 VAL A CA 1
ATOM 1415 C C . VAL A 1 182 ? 7.860 8.998 3.875 1.00 63.47 182 VAL A C 1
ATOM 1417 O O . VAL A 1 182 ? 7.742 8.107 3.004 1.00 63.47 182 VAL A O 1
#

pLDDT: mean 83.76, std 18.62, range [28.56, 98.5]